Protein AF-A0A947YV17-F1 (afdb_monomer)

Radius of gyration: 29.86 Å; Cα contacts (8 Å, |Δi|>4): 134; chains: 1; bounding box: 69×42×83 Å

Sequence (148 aa):
MKLQKIQTNEVKYPSGKSVSSIIAGLSFVLTVSSCGSASTESTIVTPEDRKGSSNKTDTSKDSNIPDPASKVDTDGDGIPDVRDACPDKPEDRDGFDDSDGCPDLDNDGDGIPDTDDACPNTKGEKNNDKRRNGCPVMRMPGQQIRVS

pLDDT: mean 74.24, std 20.85, range [40.06, 98.06]

Foldseek 3Di:
DDDDDDDDDDDDDPDPDDDDDDPDDDDDDDDDDDDDDDDDDDDDDDDDDDDDDDPPPPPPDDPDDPDPQCPDQQCPQPHRPVQAPCSPAADDPPPAPRRNRHHDQQRCPLPAGPVQALCSNAADDADPPSNCGRHHPPPPPDPPPPPD

Solvent-accessible surface area (backbone atoms only — not comparable to full-atom values): 10428 Å² total; per-residue (Å²): 139,81,87,78,82,83,79,81,81,83,85,83,71,99,58,101,70,86,81,76,83,80,78,85,87,76,94,79,77,87,77,90,86,74,88,87,82,85,81,86,78,85,76,88,75,80,94,82,84,92,87,77,92,70,86,76,70,86,71,69,94,61,99,81,69,87,57,76,66,65,73,40,47,75,51,67,65,82,51,30,44,82,66,23,78,28,45,83,39,49,44,53,83,78,83,61,77,70,76,44,27,49,56,69,62,36,71,45,66,60,85,50,41,40,94,61,24,59,30,41,84,39,58,34,48,90,42,96,50,59,87,45,7,23,28,62,82,83,74,72,91,72,85,73,81,79,82,127

Mean predicted aligned error: 19.26 Å

Secondary structure (DSSP, 8-state):
--PPP--PPP---SS-------------------------------S---------------TT---GGGG--SS-SSS-TTT-SSTTS----SSSSTTSS---SSTT-SSS-TTT-SSTTS-----SSTTTTT------TT------

Structure (mmCIF, N/CA/C/O backbone):
data_AF-A0A947YV17-F1
#
_entry.id   AF-A0A947YV17-F1
#
loop_
_atom_site.group_PDB
_atom_site.id
_atom_site.type_symbol
_atom_site.label_atom_id
_atom_site.label_alt_id
_atom_site.label_comp_id
_atom_site.label_asym_id
_atom_site.label_entity_id
_atom_site.label_seq_id
_atom_site.pdbx_PDB_ins_code
_atom_site.Cartn_x
_atom_site.Cartn_y
_atom_site.Cartn_z
_atom_site.occupancy
_atom_site.B_iso_or_equiv
_atom_site.auth_seq_id
_atom_site.auth_comp_id
_atom_site.auth_asym_id
_atom_site.auth_atom_id
_atom_site.pdbx_PDB_model_num
ATOM 1 N N . MET A 1 1 ? -8.339 28.272 -54.837 1.00 45.19 1 MET A N 1
ATOM 2 C CA . MET A 1 1 ? -8.676 28.418 -53.404 1.00 45.19 1 MET A CA 1
ATOM 3 C C . MET A 1 1 ? -8.938 27.028 -52.838 1.00 45.19 1 MET A C 1
ATOM 5 O O . MET A 1 1 ? -9.904 26.405 -53.250 1.00 45.19 1 MET A O 1
ATOM 9 N N . LYS A 1 2 ? -8.054 26.488 -51.991 1.00 48.44 2 LYS A N 1
ATOM 10 C CA . LYS A 1 2 ? -8.306 25.230 -51.266 1.00 48.44 2 LYS A CA 1
ATOM 11 C C . LYS A 1 2 ? -8.554 25.596 -49.806 1.00 48.44 2 LYS A C 1
ATOM 13 O O . LYS A 1 2 ? -7.638 26.078 -49.152 1.00 48.44 2 LYS A O 1
ATOM 18 N N . LEU A 1 3 ? -9.787 25.417 -49.333 1.00 53.31 3 LEU A N 1
ATOM 19 C CA . LEU A 1 3 ? -10.095 25.509 -47.909 1.00 53.31 3 LEU A CA 1
ATOM 20 C C . LEU A 1 3 ? -9.458 24.307 -47.201 1.00 53.31 3 LEU A C 1
ATOM 22 O O . LEU A 1 3 ? -9.733 23.161 -47.559 1.00 53.31 3 LEU A O 1
ATOM 26 N N . GLN A 1 4 ? -8.600 24.565 -46.218 1.00 58.88 4 GLN A N 1
ATOM 27 C CA . GLN A 1 4 ? -8.092 23.535 -45.315 1.00 58.88 4 GLN A CA 1
ATOM 28 C C . GLN A 1 4 ? -9.119 23.309 -44.197 1.00 58.88 4 GLN A C 1
ATOM 30 O O . GLN A 1 4 ? -9.591 24.260 -43.577 1.00 58.88 4 GLN A O 1
ATOM 35 N N . LYS A 1 5 ? -9.499 22.043 -43.979 1.00 59.19 5 LYS A N 1
ATOM 36 C CA . LYS A 1 5 ? -10.380 21.615 -42.884 1.00 59.19 5 LYS A CA 1
ATOM 37 C C . LYS A 1 5 ? -9.666 21.841 -41.550 1.00 59.19 5 LYS A C 1
ATOM 39 O O . LYS A 1 5 ? -8.540 21.386 -41.381 1.00 59.19 5 LYS A O 1
ATOM 44 N N . ILE A 1 6 ? -10.336 22.501 -40.612 1.00 63.53 6 ILE A N 1
ATOM 45 C CA . ILE A 1 6 ? -9.877 22.615 -39.227 1.00 63.53 6 ILE A CA 1
ATOM 46 C C . ILE A 1 6 ? -10.151 21.257 -38.567 1.00 63.53 6 ILE A C 1
ATOM 48 O O . ILE A 1 6 ? -11.308 20.873 -38.411 1.00 63.53 6 ILE A O 1
ATOM 52 N N . GLN A 1 7 ? -9.105 20.494 -38.251 1.00 50.75 7 GLN A N 1
ATOM 53 C CA . GLN A 1 7 ? -9.225 19.300 -37.413 1.00 50.75 7 GLN A CA 1
ATOM 54 C C . GLN A 1 7 ? -9.284 19.747 -35.951 1.00 50.75 7 GLN A C 1
ATOM 56 O O . GLN A 1 7 ? -8.332 20.325 -35.432 1.00 50.75 7 GLN A O 1
ATOM 61 N N . THR A 1 8 ? -10.416 19.507 -35.296 1.00 60.69 8 THR A N 1
ATOM 62 C CA . THR A 1 8 ? -10.553 19.649 -33.846 1.00 60.69 8 THR A CA 1
ATOM 63 C C . THR A 1 8 ? -9.907 18.440 -33.179 1.00 60.69 8 THR A C 1
ATOM 65 O O . THR A 1 8 ? -10.332 17.309 -33.405 1.00 60.69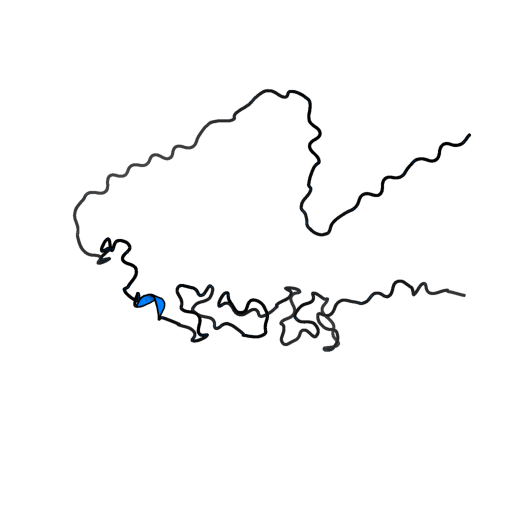 8 THR A O 1
ATOM 68 N N . ASN A 1 9 ? -8.869 18.676 -32.381 1.00 57.25 9 ASN A N 1
ATOM 69 C CA . ASN A 1 9 ? -8.248 17.643 -31.559 1.00 57.25 9 ASN A CA 1
ATOM 70 C C . ASN A 1 9 ? -9.156 17.352 -30.359 1.00 57.25 9 ASN A C 1
ATOM 72 O O . ASN A 1 9 ? -9.410 18.243 -29.549 1.00 57.25 9 ASN A O 1
ATOM 76 N N . GLU A 1 10 ? -9.644 16.118 -30.246 1.00 58.56 10 GLU A N 1
ATOM 77 C CA . GLU A 1 10 ? -10.353 15.658 -29.054 1.00 58.56 10 GLU A CA 1
ATOM 78 C C . GLU A 1 10 ? -9.345 15.405 -27.928 1.00 58.56 10 GLU A C 1
ATOM 80 O O . GLU A 1 10 ? -8.427 14.594 -28.060 1.00 58.56 10 GLU A O 1
ATOM 85 N N . VAL A 1 11 ? -9.499 16.121 -26.815 1.00 50.16 11 VAL A N 1
ATOM 86 C CA . VAL A 1 11 ? -8.684 15.920 -25.616 1.00 50.16 11 VAL A CA 1
ATOM 87 C C . VAL A 1 11 ? -9.314 14.795 -24.798 1.00 50.16 11 VAL A C 1
ATOM 89 O O . VAL A 1 11 ? -10.408 14.946 -24.257 1.00 50.16 11 VAL A O 1
ATOM 92 N N . LYS A 1 12 ? -8.632 13.651 -24.722 1.00 50.97 12 LYS A N 1
ATOM 93 C CA . LYS A 1 12 ? -9.051 12.487 -23.932 1.00 50.97 12 LYS A CA 1
ATOM 94 C C . LYS A 1 12 ? -8.332 12.513 -22.579 1.00 50.97 12 LYS A C 1
ATOM 96 O O . LYS A 1 12 ? -7.113 12.379 -22.543 1.00 50.97 12 LYS A O 1
ATOM 101 N N . TYR A 1 13 ? -9.070 12.689 -21.483 1.00 50.41 13 TYR A N 1
ATOM 102 C CA . TYR A 1 13 ? -8.518 12.677 -20.122 1.00 50.41 13 TYR A CA 1
ATOM 103 C C . TYR A 1 13 ? -8.576 11.267 -19.499 1.00 50.41 13 TYR A C 1
ATOM 105 O O . TYR A 1 13 ? -9.569 10.562 -19.696 1.00 50.41 13 TYR A O 1
ATOM 113 N N . PRO A 1 14 ? -7.543 10.838 -18.744 1.00 48.31 14 PRO A N 1
ATOM 114 C CA . PRO A 1 14 ? -7.455 9.509 -18.141 1.00 48.31 14 PRO A CA 1
ATOM 115 C C . PRO A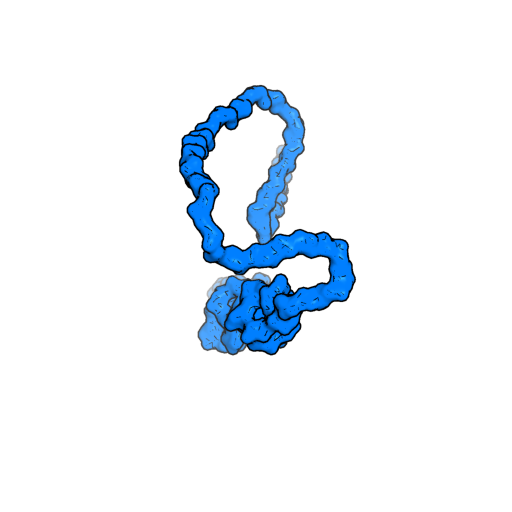 1 14 ? -8.150 9.452 -16.771 1.00 48.31 14 PRO A C 1
ATOM 117 O O . PRO A 1 14 ? -7.561 9.105 -15.758 1.00 48.31 14 PRO A O 1
ATOM 120 N N . SER A 1 15 ? -9.429 9.797 -16.729 1.00 51.91 15 SER A N 1
ATOM 121 C CA . SER A 1 15 ? -10.336 9.328 -15.684 1.00 51.91 15 SER A CA 1
ATOM 122 C C . SER A 1 15 ? -11.697 9.199 -16.347 1.00 51.91 15 SER A C 1
ATOM 124 O O . SER A 1 15 ? -12.143 10.124 -17.018 1.00 51.91 15 SER A O 1
ATOM 126 N N . GLY A 1 16 ? -12.307 8.016 -16.281 1.00 55.88 16 GLY A N 1
ATOM 127 C CA . GLY A 1 16 ? -13.472 7.613 -17.079 1.00 55.88 16 GLY A CA 1
ATOM 128 C C . GLY A 1 16 ? -14.779 8.364 -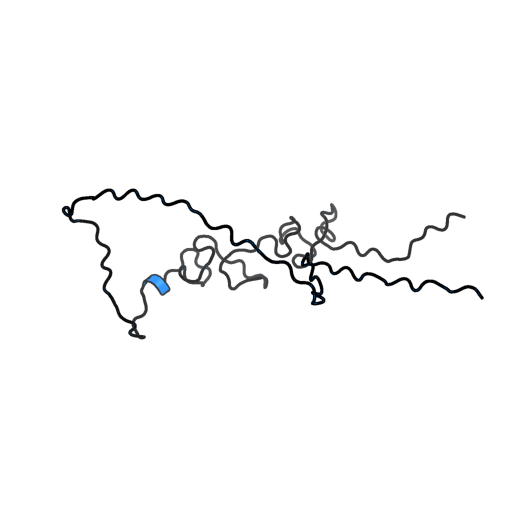16.791 1.00 55.88 16 GLY A C 1
ATOM 129 O O . GLY A 1 16 ? -15.828 7.739 -16.683 1.00 55.88 16 GLY A O 1
ATOM 130 N N . LYS A 1 17 ? -14.754 9.692 -16.676 1.00 48.41 17 LYS A N 1
ATOM 131 C CA . LYS A 1 17 ? -15.922 10.556 -16.542 1.00 48.41 17 LYS A CA 1
ATOM 132 C C . LYS A 1 17 ? -16.124 11.312 -17.856 1.00 48.41 17 LYS A C 1
ATOM 134 O O . LYS A 1 17 ? -15.418 12.266 -18.165 1.00 48.41 17 LYS A O 1
ATOM 139 N N . SER A 1 18 ? -17.097 10.861 -18.646 1.00 49.19 18 SER A N 1
ATOM 140 C CA . SER A 1 18 ? -17.616 11.618 -19.788 1.00 49.19 18 SER A CA 1
ATOM 141 C C . SER A 1 18 ? -18.464 12.771 -19.253 1.00 49.19 18 SER A C 1
ATOM 143 O O . SER A 1 18 ? -19.514 12.540 -18.657 1.00 49.19 18 SER A O 1
ATOM 145 N N . VAL A 1 19 ? -18.018 14.012 -19.441 1.00 53.81 19 VAL A N 1
ATOM 146 C CA . VAL A 1 19 ? -18.878 15.185 -19.253 1.00 53.81 19 VAL A CA 1
ATOM 147 C C . VAL A 1 19 ? -19.412 15.597 -20.620 1.00 53.81 19 VAL A C 1
ATOM 149 O O . VAL A 1 19 ? -18.699 16.148 -21.454 1.00 53.81 19 VAL A O 1
ATOM 152 N N . SER A 1 20 ? -20.673 15.261 -20.886 1.00 50.81 20 SER A N 1
ATOM 153 C CA . SER A 1 20 ? -21.377 15.745 -22.072 1.00 50.81 20 SER A CA 1
ATOM 154 C C . SER A 1 20 ? -21.824 17.183 -21.820 1.00 50.81 20 SER A C 1
ATOM 156 O O . SER A 1 20 ? -22.642 17.434 -20.937 1.00 50.81 20 SER A O 1
ATOM 158 N N . SER A 1 21 ? -21.282 18.129 -22.589 1.00 45.81 21 SER A N 1
ATOM 159 C CA . SER A 1 21 ? -21.792 19.501 -22.649 1.00 45.81 21 SER A CA 1
ATOM 160 C C . SER A 1 21 ? -23.255 19.478 -23.079 1.00 45.81 21 SER A C 1
ATOM 162 O O . SER A 1 21 ? -23.576 19.190 -24.231 1.00 45.81 21 SER A O 1
ATOM 164 N N . ILE A 1 22 ? -24.148 19.781 -22.143 1.00 51.78 22 ILE A N 1
ATOM 165 C CA . ILE A 1 22 ? -25.583 19.889 -22.388 1.00 51.78 22 ILE A CA 1
ATOM 166 C C . ILE A 1 22 ? -25.827 21.248 -23.048 1.00 51.78 22 ILE A C 1
ATOM 168 O O . ILE A 1 22 ? -25.979 22.268 -22.377 1.00 51.78 22 ILE A O 1
ATOM 172 N N . ILE A 1 23 ? -25.816 21.284 -24.380 1.00 56.62 23 ILE A N 1
ATOM 173 C CA . ILE A 1 23 ? -26.374 22.420 -25.112 1.00 56.62 23 ILE A CA 1
ATOM 174 C C . ILE A 1 23 ? -27.892 22.259 -25.052 1.00 56.62 23 ILE 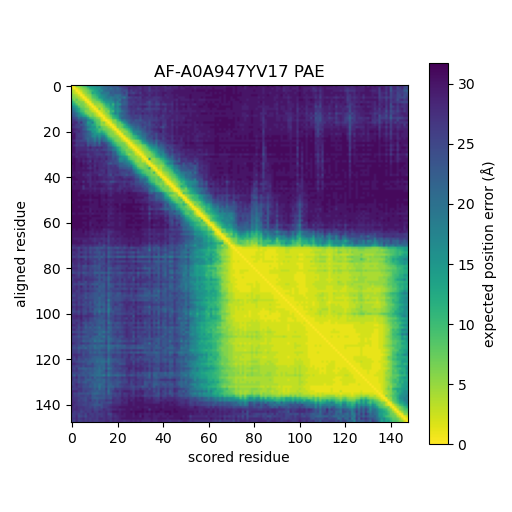A C 1
ATOM 176 O O . ILE A 1 23 ? -28.456 21.278 -25.532 1.00 56.62 23 ILE A O 1
ATOM 180 N N . ALA A 1 24 ? -28.525 23.209 -24.374 1.00 46.94 24 ALA A N 1
ATOM 181 C CA . ALA A 1 24 ? -29.956 23.289 -24.167 1.00 46.94 24 ALA A CA 1
ATOM 182 C C . ALA A 1 24 ? -30.740 23.356 -25.488 1.00 46.94 24 ALA A C 1
ATOM 184 O O . ALA A 1 24 ? -30.342 24.047 -26.424 1.00 46.94 24 ALA A O 1
ATOM 185 N N . GLY A 1 25 ? -31.919 22.731 -25.488 1.00 48.75 25 GLY A N 1
ATOM 186 C CA . GLY A 1 25 ? -33.002 23.066 -26.408 1.00 48.75 25 GLY A CA 1
ATOM 187 C C . GLY A 1 25 ? -33.457 21.913 -27.290 1.00 48.75 25 GLY A C 1
ATOM 188 O O . GLY A 1 25 ? -33.016 21.804 -28.424 1.00 48.75 25 GLY A O 1
ATOM 189 N N . LEU A 1 26 ? -34.399 21.110 -26.793 1.00 55.16 26 LEU A N 1
ATOM 190 C CA . LEU A 1 26 ? -35.655 20.800 -27.486 1.00 55.16 26 LEU A CA 1
ATOM 191 C C . LEU A 1 26 ? -36.525 19.933 -26.570 1.00 55.16 26 LEU A C 1
ATOM 193 O O . LEU A 1 26 ? -36.066 18.940 -26.013 1.00 55.16 26 LEU A O 1
ATOM 197 N N . SER A 1 27 ? -37.780 20.339 -26.409 1.00 57.06 27 SER A N 1
ATOM 198 C CA . SER A 1 27 ? -38.825 19.635 -25.674 1.00 57.06 27 SER A CA 1
ATOM 199 C C . SER A 1 27 ? -38.869 18.142 -26.007 1.00 57.06 27 SER A C 1
ATOM 201 O O . SER A 1 27 ? -39.175 17.776 -27.140 1.00 57.06 27 SER A O 1
ATOM 203 N N . PHE A 1 28 ? -38.665 17.282 -25.008 1.00 49.09 28 PHE A N 1
ATOM 204 C CA . PHE A 1 28 ? -39.186 15.921 -25.053 1.00 49.09 28 PHE A CA 1
ATOM 205 C C . PHE A 1 28 ? -39.961 15.634 -23.772 1.00 49.09 28 PHE A C 1
ATOM 207 O O . PHE A 1 28 ? -39.483 15.779 -22.650 1.00 49.09 28 PHE A O 1
ATOM 214 N N . VAL A 1 29 ? -41.225 15.343 -24.004 1.00 51.59 29 VAL A N 1
ATOM 215 C CA . VAL A 1 29 ? -42.325 15.222 -23.064 1.00 51.59 29 VAL A CA 1
ATOM 216 C C . VAL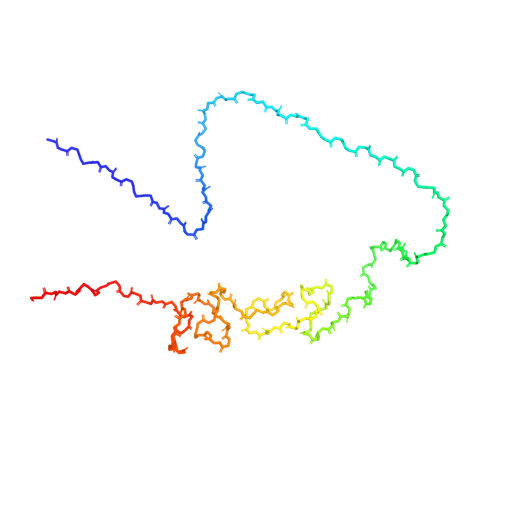 A 1 29 ? -42.516 13.739 -22.750 1.00 51.59 29 VAL A C 1
ATOM 218 O O . VAL A 1 29 ? -42.480 12.939 -23.678 1.00 51.59 29 VAL A O 1
ATOM 221 N N . LEU A 1 30 ? -42.826 13.430 -21.480 1.00 51.09 30 LEU A N 1
ATOM 222 C CA . LEU A 1 30 ? -43.312 12.141 -20.948 1.00 51.09 30 LEU A CA 1
ATOM 223 C C . LEU A 1 30 ? -42.300 10.966 -21.027 1.00 51.09 30 LEU A C 1
ATOM 225 O O . LEU A 1 30 ? -41.626 10.773 -22.021 1.00 51.09 30 LEU A O 1
ATOM 229 N N . THR A 1 31 ? -42.104 10.121 -20.013 1.00 56.38 31 THR A N 1
ATOM 230 C CA . THR A 1 31 ? -43.060 9.514 -19.074 1.00 56.38 31 THR A CA 1
ATOM 231 C C . THR A 1 31 ? -42.401 9.218 -17.719 1.00 56.38 31 THR A C 1
ATOM 233 O O . THR A 1 31 ? -41.329 8.616 -17.666 1.00 56.38 31 THR A O 1
ATOM 236 N N . VAL A 1 32 ? -43.082 9.544 -16.617 1.00 58.22 32 VAL A N 1
ATOM 237 C CA . VAL A 1 32 ? -42.796 8.964 -15.297 1.00 58.22 32 VAL A CA 1
ATOM 238 C C . VAL A 1 32 ? -43.259 7.504 -15.292 1.00 58.22 32 VAL A C 1
ATOM 240 O O . VAL A 1 32 ? -44.456 7.232 -15.344 1.00 58.22 32 VAL A O 1
ATOM 243 N N . SER A 1 33 ? -42.322 6.557 -15.260 1.00 54.50 33 SER A N 1
ATOM 244 C CA . SER A 1 33 ? -42.648 5.148 -15.024 1.00 54.50 33 SER A CA 1
ATOM 245 C C . SER A 1 33 ? -42.703 4.919 -13.516 1.00 54.50 33 SER A C 1
ATOM 247 O O . SER A 1 33 ? -41.683 4.770 -12.850 1.00 54.50 33 SER A O 1
ATOM 249 N N . SER A 1 34 ? -43.924 4.986 -12.993 1.00 54.88 34 SER A N 1
ATOM 250 C CA . SER A 1 34 ? -44.312 4.521 -11.661 1.00 54.88 34 SER A CA 1
ATOM 251 C C . SER A 1 34 ? -44.721 3.039 -11.719 1.00 54.88 34 SER A C 1
ATOM 253 O O . SER A 1 34 ? -44.931 2.496 -12.803 1.00 54.88 34 SER A O 1
ATOM 255 N N . CYS A 1 35 ? -44.928 2.455 -10.536 1.00 56.09 35 CYS A N 1
ATOM 256 C CA . CYS A 1 35 ? -45.239 1.059 -10.202 1.00 56.09 35 CYS A CA 1
ATOM 257 C C . CYS A 1 35 ? -43.983 0.173 -10.115 1.00 56.09 35 CYS A C 1
ATOM 259 O O . CYS A 1 35 ? -43.237 0.050 -11.073 1.00 56.09 35 CYS A O 1
ATOM 261 N N . GLY A 1 36 ? -43.639 -0.468 -9.002 1.00 43.19 36 GLY A N 1
ATOM 262 C CA . GLY A 1 36 ? -44.404 -0.811 -7.811 1.00 43.19 36 GLY A CA 1
ATOM 263 C C . GLY A 1 36 ? -44.016 -2.239 -7.432 1.00 43.19 36 GLY A C 1
ATOM 264 O O . GLY A 1 36 ? -44.181 -3.159 -8.224 1.00 43.19 36 GLY A O 1
ATOM 265 N N . SER A 1 37 ? -43.475 -2.441 -6.237 1.00 53.56 37 SER A N 1
ATOM 266 C CA . SER A 1 37 ? -43.419 -3.759 -5.602 1.00 53.56 37 SER A CA 1
ATOM 267 C C . SER A 1 37 ? -43.597 -3.538 -4.113 1.00 53.56 37 SER A C 1
ATOM 269 O O . SER A 1 37 ? -42.655 -3.316 -3.359 1.00 53.56 37 SER A O 1
ATOM 271 N N . ALA A 1 38 ? -44.870 -3.497 -3.735 1.00 53.34 38 ALA A N 1
ATOM 272 C CA . ALA A 1 38 ? -45.297 -3.733 -2.377 1.00 53.34 38 ALA A CA 1
ATOM 273 C C . ALA A 1 38 ? -45.006 -5.201 -2.047 1.00 53.34 38 ALA A C 1
ATOM 275 O O . ALA A 1 38 ? -45.513 -6.098 -2.717 1.00 53.34 38 ALA A O 1
ATOM 276 N N . SER A 1 39 ? -44.228 -5.434 -0.999 1.00 50.56 39 SER A N 1
ATOM 277 C CA . SER A 1 39 ? -44.229 -6.702 -0.277 1.00 50.56 39 SER A CA 1
ATOM 278 C C . SER A 1 39 ? -44.671 -6.388 1.142 1.00 50.56 39 SER A C 1
ATOM 280 O O . SER A 1 39 ? -43.872 -6.133 2.036 1.00 50.56 39 SER A O 1
ATOM 282 N N . THR A 1 40 ? -45.988 -6.301 1.313 1.00 49.50 40 THR A N 1
ATOM 283 C CA . THR A 1 40 ? -46.622 -6.366 2.624 1.00 49.50 40 THR A CA 1
ATOM 284 C C . THR A 1 40 ? -46.675 -7.827 3.038 1.00 49.50 40 THR A C 1
ATOM 286 O O . THR A 1 40 ? -47.551 -8.553 2.579 1.00 49.50 40 THR A O 1
ATOM 289 N N . GLU A 1 41 ? -45.796 -8.243 3.940 1.00 56.75 41 GLU A N 1
ATOM 290 C CA . GLU A 1 41 ? -46.114 -9.347 4.841 1.00 56.75 41 GLU A CA 1
ATOM 291 C C . GLU A 1 41 ? -45.931 -8.856 6.271 1.00 56.75 41 GLU A C 1
ATOM 293 O O . GLU A 1 41 ? -44.838 -8.716 6.815 1.00 56.75 41 GLU A O 1
ATOM 298 N N . SER A 1 42 ? -47.080 -8.487 6.829 1.00 55.16 42 SER A N 1
ATOM 299 C CA . SER A 1 42 ? -47.288 -8.197 8.231 1.00 55.16 42 SER A CA 1
ATOM 300 C C . SER A 1 42 ? -47.526 -9.536 8.921 1.00 55.16 42 SER A C 1
ATOM 302 O O . SER A 1 42 ? -48.639 -10.057 8.900 1.00 55.16 42 SER A O 1
ATOM 304 N N . THR A 1 43 ? -46.477 -10.108 9.508 1.00 55.41 43 THR A N 1
ATOM 305 C CA . THR A 1 43 ? -46.638 -11.182 10.489 1.00 55.41 43 THR A CA 1
ATOM 306 C C . THR A 1 43 ? -46.568 -10.555 11.867 1.00 55.41 43 THR A C 1
ATOM 308 O O . THR A 1 43 ? -45.520 -10.117 12.337 1.00 55.41 43 THR A O 1
ATOM 311 N N . ILE A 1 44 ? -47.742 -10.481 12.481 1.00 56.59 44 ILE A N 1
ATOM 312 C CA . ILE A 1 44 ? -47.969 -10.138 13.877 1.00 56.59 44 ILE A CA 1
ATOM 313 C C . ILE A 1 44 ? -47.213 -11.172 14.719 1.00 56.59 44 ILE A C 1
ATOM 315 O O . ILE A 1 44 ? -47.672 -12.303 14.867 1.00 56.59 44 ILE A O 1
ATOM 319 N N . VAL A 1 45 ? -46.043 -10.806 15.244 1.00 49.12 45 VAL A N 1
ATOM 320 C CA . VAL A 1 45 ? -45.379 -11.580 16.298 1.00 49.12 45 VAL A CA 1
ATOM 321 C C . VAL A 1 45 ? -45.775 -10.970 17.635 1.00 49.12 45 VAL A C 1
ATOM 323 O O . VAL A 1 45 ? -45.609 -9.779 17.892 1.00 49.12 45 VAL A O 1
ATOM 326 N N . THR A 1 46 ? -46.385 -11.828 18.438 1.00 51.72 46 THR A N 1
ATOM 327 C CA . THR A 1 46 ? -46.938 -11.616 19.772 1.00 51.72 46 THR A CA 1
ATOM 328 C C . THR A 1 46 ? -45.945 -10.968 20.745 1.00 51.72 46 THR A C 1
ATOM 330 O O . THR A 1 46 ? -44.773 -11.351 20.756 1.00 51.72 46 THR A O 1
ATOM 333 N N . PRO A 1 47 ? -46.392 -10.047 21.618 1.00 58.19 47 PRO A N 1
ATOM 334 C CA . PRO A 1 47 ? -45.595 -9.591 22.743 1.00 58.19 47 PRO A CA 1
ATOM 335 C C . PRO A 1 47 ? -45.722 -10.613 23.876 1.00 58.19 47 PRO A C 1
ATOM 337 O O . PRO A 1 47 ? -46.806 -10.757 24.422 1.00 58.19 47 PRO A O 1
ATOM 340 N N . GLU A 1 48 ? -44.635 -11.327 24.176 1.00 56.06 48 GLU A N 1
ATOM 341 C CA . GLU A 1 48 ? -44.225 -11.841 25.499 1.00 56.06 48 GLU A CA 1
ATOM 342 C C . GLU A 1 48 ? -43.185 -12.954 25.306 1.00 56.06 48 GLU A C 1
ATOM 344 O O . GLU A 1 48 ? -43.526 -14.103 25.072 1.00 56.06 48 GLU A O 1
ATOM 349 N N . ASP A 1 49 ? -41.896 -12.603 25.355 1.00 42.31 49 ASP A N 1
ATOM 350 C CA . ASP A 1 49 ? -41.022 -13.156 26.392 1.00 42.31 49 ASP A CA 1
ATOM 351 C C . ASP A 1 49 ? -39.670 -12.435 26.464 1.00 42.31 49 ASP A C 1
ATOM 353 O O . ASP A 1 49 ? -38.977 -12.164 25.483 1.00 42.31 49 ASP A O 1
ATOM 357 N N . ARG A 1 50 ? -39.332 -12.066 27.697 1.00 58.09 50 ARG A N 1
ATOM 358 C CA . ARG A 1 50 ? -38.163 -11.290 28.099 1.00 58.09 50 ARG A CA 1
ATOM 359 C C . ARG A 1 50 ? -36.951 -12.212 28.252 1.00 58.09 50 ARG A C 1
ATOM 361 O O . ARG A 1 50 ? -36.992 -13.099 29.097 1.00 58.09 50 ARG A O 1
ATOM 368 N N . LYS A 1 51 ? -35.838 -11.899 27.581 1.00 54.25 51 LYS A N 1
ATOM 369 C CA . LYS A 1 51 ? -34.485 -11.707 28.165 1.00 54.25 51 LYS A CA 1
ATOM 370 C C . LYS A 1 51 ? -33.432 -11.675 27.057 1.00 54.25 51 LYS A C 1
ATOM 372 O O . LYS A 1 51 ? -33.074 -12.693 26.487 1.00 54.25 51 LYS A O 1
ATOM 377 N N . GLY A 1 52 ? -32.886 -10.489 26.836 1.00 41.88 52 GLY A N 1
ATOM 378 C CA . GLY A 1 52 ? -31.716 -10.253 26.001 1.00 41.88 52 GLY A CA 1
ATOM 379 C C . GLY A 1 52 ? -31.274 -8.824 26.241 1.00 41.88 52 GLY A C 1
ATOM 380 O O . GLY A 1 52 ? -31.764 -7.900 25.607 1.00 41.88 52 GLY A O 1
ATOM 381 N N . SER A 1 53 ? -30.453 -8.646 27.269 1.00 56.62 53 SER A N 1
ATOM 382 C CA . SER A 1 53 ? -29.944 -7.362 27.730 1.00 56.62 53 SER A CA 1
ATOM 383 C C . SER A 1 53 ? -29.200 -6.640 26.607 1.00 56.62 53 SER A C 1
ATOM 385 O O . SER A 1 53 ? -28.067 -6.970 26.281 1.00 56.62 53 SER A O 1
ATOM 387 N N . SER A 1 54 ? -29.815 -5.609 26.049 1.00 54.66 54 SER A N 1
ATOM 388 C CA . SER A 1 54 ? -29.091 -4.447 25.556 1.00 54.66 54 SER A CA 1
ATOM 389 C C . SER A 1 54 ? -29.754 -3.262 26.221 1.00 54.66 54 SER A C 1
ATOM 391 O O . SER A 1 54 ? -30.804 -2.795 25.784 1.00 54.66 54 SER A O 1
ATOM 393 N N . ASN A 1 55 ? -29.176 -2.847 27.346 1.00 54.97 55 ASN A N 1
ATOM 394 C CA . ASN A 1 55 ? -29.468 -1.568 27.969 1.00 54.97 55 ASN A CA 1
ATOM 395 C C . ASN A 1 55 ? -29.124 -0.473 26.953 1.00 54.97 55 ASN A C 1
ATOM 397 O O . ASN A 1 55 ? -28.033 0.084 26.973 1.00 54.97 55 ASN A O 1
ATOM 401 N N . LYS A 1 56 ? -30.053 -0.171 26.048 1.00 55.88 56 LYS A N 1
ATOM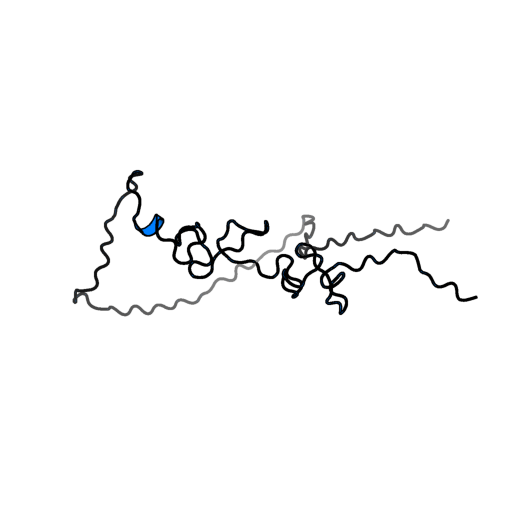 402 C CA . LYS A 1 56 ? -30.120 1.141 25.425 1.00 55.88 56 LYS A CA 1
ATOM 403 C C . LYS A 1 56 ? -30.669 2.069 26.492 1.00 55.88 56 LYS A C 1
ATOM 405 O O . LYS A 1 56 ? -31.870 2.290 26.593 1.00 55.88 56 LYS A O 1
ATOM 410 N N . THR A 1 57 ? -29.777 2.537 27.355 1.00 40.06 57 THR A N 1
ATOM 411 C CA . THR A 1 57 ? -29.999 3.831 27.976 1.00 40.06 57 THR A CA 1
ATOM 412 C C . THR A 1 57 ? -29.946 4.843 26.847 1.00 40.06 57 THR A C 1
ATOM 414 O O . THR A 1 57 ? -28.937 4.960 26.152 1.00 40.06 57 THR A O 1
ATOM 417 N N . ASP A 1 58 ? -31.059 5.541 26.657 1.00 58.50 58 ASP A N 1
ATOM 418 C CA . ASP A 1 58 ? -31.121 6.830 25.989 1.00 58.50 58 ASP A CA 1
ATOM 419 C C . ASP A 1 58 ? -30.223 7.821 26.745 1.00 58.50 58 ASP A C 1
ATOM 421 O O . ASP A 1 58 ? -30.687 8.703 27.467 1.00 58.50 58 ASP A O 1
ATOM 425 N N . THR A 1 59 ? -28.907 7.682 26.612 1.00 50.12 59 THR A N 1
ATOM 426 C CA . THR A 1 59 ? -27.966 8.723 27.005 1.00 50.12 59 THR A CA 1
ATOM 427 C C . THR A 1 59 ? -27.852 9.661 25.820 1.00 50.12 59 THR A C 1
ATOM 429 O O . THR A 1 59 ? -26.950 9.610 24.991 1.00 50.12 59 THR A O 1
ATOM 432 N N . SER A 1 60 ? -28.877 10.499 25.713 1.00 54.91 60 SER A N 1
ATOM 433 C CA . SER A 1 60 ? -28.704 11.929 25.510 1.00 54.91 60 SER A CA 1
ATOM 434 C C . SER A 1 60 ? -27.235 12.332 25.630 1.00 54.91 60 SER A C 1
ATOM 436 O O . SER A 1 60 ? -26.694 12.350 26.728 1.00 54.91 60 SER A O 1
ATOM 438 N N . LYS A 1 61 ? -26.598 12.587 24.487 1.00 61.22 61 LYS A N 1
ATOM 439 C CA . LYS A 1 61 ? -25.831 13.803 24.204 1.00 61.22 61 LYS A CA 1
ATOM 440 C C . LYS A 1 61 ? -25.458 14.592 25.469 1.00 61.22 61 LYS A C 1
ATOM 442 O O . LYS A 1 61 ? -26.021 15.653 25.720 1.00 61.22 61 LYS A O 1
ATOM 447 N N . ASP A 1 62 ? -24.526 14.061 26.245 1.00 54.75 62 ASP A N 1
ATOM 448 C CA . ASP A 1 62 ? -23.870 14.783 27.323 1.00 54.75 62 ASP A CA 1
ATOM 449 C C . ASP A 1 62 ? -22.371 14.582 27.127 1.00 54.75 62 ASP A C 1
ATOM 451 O O . ASP A 1 62 ? -21.841 13.473 27.169 1.00 54.75 62 ASP A O 1
ATOM 455 N N . SER A 1 63 ? -21.704 15.662 26.747 1.00 57.97 63 SER A N 1
ATOM 456 C CA . SER A 1 63 ? -20.424 15.663 26.039 1.00 57.97 63 SER A CA 1
ATOM 457 C C . SER A 1 63 ? -19.210 15.402 26.946 1.00 57.97 63 SER A C 1
ATOM 459 O O . SER A 1 63 ? -18.180 16.051 26.766 1.00 57.97 63 SER A O 1
ATOM 461 N N . ASN A 1 64 ? -19.312 14.540 27.966 1.00 64.81 64 ASN A N 1
ATOM 462 C CA . ASN A 1 64 ? -18.244 14.410 28.970 1.00 64.81 64 ASN A CA 1
ATOM 463 C C . ASN A 1 64 ? -18.128 13.054 29.700 1.00 64.81 64 ASN A C 1
ATOM 465 O O . ASN A 1 64 ? -17.663 13.009 30.837 1.00 64.81 64 ASN A O 1
ATOM 469 N N . ILE A 1 65 ? -18.509 11.936 29.071 1.00 57.94 65 ILE A N 1
ATOM 470 C CA . ILE A 1 65 ? -18.192 10.592 29.587 1.00 57.94 65 ILE A CA 1
ATOM 471 C C . ILE A 1 65 ? -17.330 9.880 28.537 1.00 57.94 65 ILE A C 1
ATOM 473 O O . ILE A 1 65 ? -17.813 9.679 27.426 1.00 57.94 65 ILE A O 1
ATOM 477 N N . PRO A 1 66 ? -16.062 9.523 28.831 1.00 63.22 66 PRO A N 1
ATOM 478 C CA . PRO A 1 66 ? -15.266 8.708 27.923 1.00 63.22 66 PRO A CA 1
ATOM 479 C C . PRO A 1 66 ? -15.945 7.346 27.768 1.00 63.22 66 PRO A C 1
ATOM 481 O O . PRO A 1 66 ? -16.001 6.569 28.724 1.00 63.22 66 PRO A O 1
ATOM 484 N N . ASP A 1 67 ? -16.484 7.069 26.582 1.00 60.69 67 ASP A N 1
ATOM 485 C CA . ASP A 1 67 ? -17.058 5.765 26.276 1.00 60.69 67 ASP A CA 1
ATOM 486 C C . ASP A 1 67 ? -15.962 4.698 26.416 1.00 60.69 67 ASP A C 1
ATOM 488 O O . ASP A 1 67 ? -14.912 4.818 25.776 1.00 60.69 67 ASP A O 1
ATOM 492 N N . PRO A 1 68 ? -16.165 3.636 27.216 1.00 65.62 68 PRO A N 1
ATOM 493 C CA . PRO A 1 68 ? -15.151 2.601 27.425 1.00 65.62 68 PRO A CA 1
ATOM 494 C C . PRO A 1 68 ? -14.800 1.853 26.130 1.00 65.62 68 PRO A C 1
ATOM 496 O O . PRO A 1 68 ? -13.705 1.311 26.025 1.00 65.62 68 PRO A O 1
ATOM 499 N N . ALA A 1 69 ? -15.696 1.873 25.136 1.00 67.69 69 ALA A N 1
ATOM 500 C CA . ALA A 1 69 ? -15.460 1.331 23.800 1.00 67.69 69 ALA A CA 1
ATOM 501 C C . ALA A 1 69 ? -14.490 2.184 22.961 1.00 67.69 69 ALA A C 1
ATOM 503 O O . ALA A 1 69 ? -13.851 1.661 22.061 1.00 67.69 69 ALA A O 1
ATOM 504 N N . SER A 1 70 ? -14.322 3.476 23.269 1.00 72.38 70 SER A N 1
ATOM 505 C CA . SER A 1 70 ? -13.401 4.358 22.529 1.00 72.38 70 SER A CA 1
ATOM 506 C C . SER A 1 70 ? -11.920 4.115 22.834 1.00 72.38 70 SER A C 1
ATOM 508 O O . SER A 1 70 ? -11.061 4.704 22.185 1.00 72.38 70 SER A O 1
ATOM 510 N N . LYS A 1 71 ? -11.621 3.289 23.846 1.00 85.75 71 LYS A N 1
ATOM 511 C CA . LYS A 1 71 ? -10.258 2.976 24.293 1.00 85.75 71 LYS A CA 1
ATOM 512 C C . LYS A 1 71 ? -9.796 1.571 23.887 1.00 85.75 71 LYS A C 1
ATOM 514 O O . LYS A 1 71 ? -8.684 1.191 24.236 1.00 85.75 71 LYS A O 1
ATOM 519 N N . VAL A 1 72 ? -10.662 0.774 23.267 1.00 95.06 72 VAL A N 1
ATOM 520 C CA . VAL A 1 72 ? -10.279 -0.558 22.786 1.00 95.06 72 VAL A CA 1
ATOM 521 C C . VAL A 1 72 ? -9.496 -0.380 21.486 1.00 95.06 72 VAL A C 1
ATOM 523 O O . VAL A 1 72 ? -9.867 0.469 20.681 1.00 95.06 72 VAL A O 1
ATOM 526 N N . ASP A 1 73 ? -8.394 -1.110 21.376 1.00 95.62 73 ASP A N 1
ATOM 527 C CA . ASP A 1 73 ? -7.429 -1.132 20.274 1.00 95.62 73 ASP A CA 1
ATOM 528 C C . ASP A 1 73 ? -6.940 -2.589 20.215 1.00 95.62 73 ASP A C 1
ATOM 530 O O . ASP A 1 73 ? -6.209 -3.043 21.108 1.00 95.62 73 ASP A O 1
ATOM 534 N N . THR A 1 74 ? -7.536 -3.367 19.315 1.00 96.88 74 THR A N 1
ATOM 535 C CA . THR A 1 74 ? -7.473 -4.833 19.309 1.00 96.88 74 THR A CA 1
ATOM 536 C C . THR A 1 74 ? -6.172 -5.353 18.699 1.00 96.88 74 THR A C 1
ATOM 538 O O . THR A 1 74 ? -5.609 -6.323 19.223 1.00 96.88 74 THR A O 1
ATOM 541 N N . ASP A 1 75 ? -5.655 -4.708 17.659 1.00 97.44 75 ASP A N 1
ATOM 542 C CA . ASP A 1 75 ? -4.384 -5.068 17.027 1.00 97.44 75 ASP A CA 1
ATOM 543 C C . ASP A 1 75 ? -3.178 -4.256 17.531 1.00 97.44 75 ASP A C 1
ATOM 545 O O . ASP A 1 75 ? -2.030 -4.677 17.345 1.00 97.44 75 ASP A O 1
ATOM 549 N N . GLY A 1 76 ? -3.420 -3.185 18.289 1.00 95.69 76 GLY A N 1
ATOM 550 C CA . GLY A 1 76 ? -2.394 -2.425 18.987 1.00 95.69 76 GLY A CA 1
ATOM 551 C C . GLY A 1 76 ? -1.642 -1.443 18.097 1.00 95.69 76 GLY A C 1
ATOM 552 O O . GLY A 1 76 ? -0.502 -1.091 18.434 1.00 95.69 76 GLY A O 1
ATOM 553 N N . ASP A 1 77 ? -2.221 -1.015 16.978 1.00 95.69 77 ASP A N 1
ATOM 554 C CA . ASP A 1 77 ? -1.589 -0.054 16.076 1.00 95.69 77 ASP A CA 1
ATOM 555 C C . ASP A 1 77 ? -1.695 1.409 16.569 1.00 95.69 77 ASP A C 1
ATOM 557 O O . ASP A 1 77 ? -0.933 2.288 16.140 1.00 95.69 77 ASP A O 1
ATOM 561 N N . GLY A 1 78 ? -2.540 1.672 17.572 1.00 93.69 78 GLY A N 1
ATOM 562 C CA . GLY A 1 78 ? -2.775 2.986 18.171 1.00 93.69 78 GLY A CA 1
ATOM 563 C C . GLY A 1 78 ? -4.004 3.730 17.637 1.00 93.69 78 GLY A C 1
ATOM 564 O O . GLY A 1 78 ? -4.243 4.874 18.058 1.00 93.69 78 GLY A O 1
ATOM 565 N N . ILE A 1 79 ? -4.786 3.116 16.752 1.00 94.56 79 ILE A N 1
ATOM 566 C CA . ILE A 1 79 ? -6.088 3.572 16.278 1.00 94.56 79 ILE A CA 1
ATOM 567 C C . ILE A 1 79 ? -7.156 2.768 17.039 1.00 94.56 79 ILE A C 1
ATOM 569 O O . ILE A 1 79 ? -7.167 1.551 17.024 1.00 94.56 79 ILE A O 1
ATOM 573 N N . PRO A 1 80 ? -8.069 3.419 17.784 1.00 95.06 80 PRO A N 1
ATOM 574 C CA . PRO A 1 80 ? -9.104 2.670 18.492 1.00 95.06 80 PRO A CA 1
ATOM 575 C C . PRO A 1 80 ? -10.054 1.961 17.523 1.00 95.06 80 PRO A C 1
ATOM 577 O O . PRO A 1 80 ? -10.494 2.617 16.580 1.00 95.06 80 PRO A O 1
ATOM 580 N N . ASP A 1 81 ? -10.519 0.749 17.851 1.00 95.62 81 ASP A N 1
ATOM 581 C CA . ASP A 1 81 ? -11.414 -0.097 17.031 1.00 95.62 81 ASP A CA 1
ATOM 582 C C . ASP A 1 81 ? -12.636 0.652 16.464 1.00 95.62 81 ASP A C 1
ATOM 584 O O . ASP A 1 81 ? -13.184 0.327 15.417 1.00 95.62 81 ASP A O 1
ATOM 588 N N . VAL A 1 82 ? -13.120 1.673 17.181 1.00 94.38 82 VAL A N 1
ATOM 589 C CA . VAL A 1 82 ? -14.263 2.507 16.764 1.00 94.38 82 VAL A CA 1
ATOM 590 C C . VAL A 1 82 ? -13.953 3.466 15.604 1.00 94.38 82 VAL A C 1
ATOM 592 O O . VAL A 1 82 ? -14.873 4.071 15.052 1.00 94.38 82 VAL A O 1
ATOM 595 N N . ARG A 1 83 ? -12.673 3.676 15.295 1.00 94.44 83 ARG A N 1
ATOM 596 C CA . ARG A 1 83 ? -12.141 4.537 14.227 1.00 94.44 83 ARG A CA 1
ATOM 597 C C . ARG A 1 83 ? -11.247 3.782 13.245 1.00 94.44 83 ARG A C 1
ATOM 599 O O . ARG A 1 83 ? -10.850 4.390 12.261 1.00 94.44 83 ARG A O 1
ATOM 606 N N . ASP A 1 84 ? -10.961 2.525 13.534 1.00 96.44 84 ASP A N 1
ATOM 607 C CA . ASP A 1 84 ? -10.129 1.638 12.744 1.00 96.44 84 ASP A CA 1
ATOM 608 C C . ASP A 1 84 ? -10.983 0.899 11.698 1.00 96.44 84 ASP A C 1
ATOM 610 O O . ASP A 1 84 ? -12.041 0.338 12.016 1.00 96.44 84 ASP A O 1
ATOM 614 N N . ALA A 1 85 ? -10.574 0.950 10.430 1.00 97.00 85 ALA A N 1
ATOM 615 C CA . ALA A 1 85 ? -11.230 0.234 9.345 1.00 97.00 85 ALA A CA 1
ATOM 616 C C . ALA A 1 85 ? -10.878 -1.265 9.322 1.00 97.00 85 ALA A C 1
ATOM 618 O O . ALA A 1 85 ? -11.678 -2.06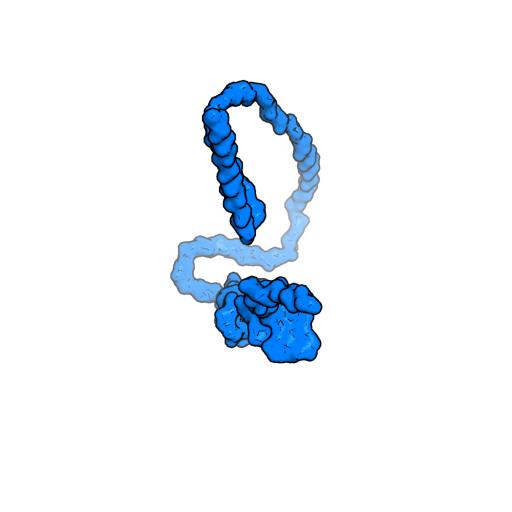5 8.815 1.00 97.00 85 ALA A O 1
ATOM 619 N N . CYS A 1 86 ? -9.752 -1.660 9.918 1.00 97.69 86 CYS A N 1
ATOM 620 C CA . CYS A 1 86 ? -9.288 -3.031 10.043 1.00 97.69 86 CYS A CA 1
ATOM 621 C C . CYS A 1 86 ? -8.897 -3.416 11.493 1.00 97.69 86 CYS A C 1
ATOM 623 O O . CYS A 1 86 ? -7.794 -3.906 11.677 1.00 97.69 86 CYS A O 1
ATOM 625 N N . PRO A 1 87 ? -9.832 -3.461 12.472 1.00 96.62 87 PRO A N 1
ATOM 626 C CA . PRO A 1 87 ? -9.534 -3.655 13.911 1.00 96.62 87 PRO A CA 1
ATOM 627 C C . PRO A 1 87 ? -8.745 -4.911 14.333 1.00 96.62 87 PRO A C 1
ATOM 629 O O . PRO A 1 87 ? -8.387 -5.069 15.496 1.00 96.62 87 PRO A O 1
ATOM 632 N N . ASP A 1 88 ? -8.586 -5.878 13.430 1.00 97.62 88 ASP A N 1
ATOM 633 C CA . ASP A 1 88 ? -7.872 -7.135 13.674 1.00 97.62 88 ASP A CA 1
ATOM 634 C C . ASP A 1 88 ? -6.509 -7.179 12.946 1.00 97.62 88 ASP A C 1
ATOM 636 O O . ASP A 1 88 ? -5.850 -8.230 12.932 1.00 97.62 88 ASP A O 1
ATOM 640 N N . LYS A 1 89 ? -6.112 -6.106 12.252 1.00 97.56 89 LYS A N 1
ATOM 641 C CA . LYS A 1 89 ? -4.923 -6.049 11.404 1.00 97.56 89 LYS A CA 1
ATOM 642 C C . LYS A 1 89 ? -4.224 -4.702 11.587 1.00 97.56 89 LYS A C 1
ATOM 644 O O . LYS A 1 89 ? -4.702 -3.720 11.041 1.00 97.56 89 LYS A O 1
ATOM 649 N N . PRO A 1 90 ? -3.025 -4.704 12.181 1.00 97.50 90 PRO A N 1
ATOM 650 C CA . PRO A 1 90 ? -2.359 -3.457 12.491 1.00 97.50 90 PRO A CA 1
ATOM 651 C C . PRO A 1 90 ? -1.961 -2.710 11.218 1.00 97.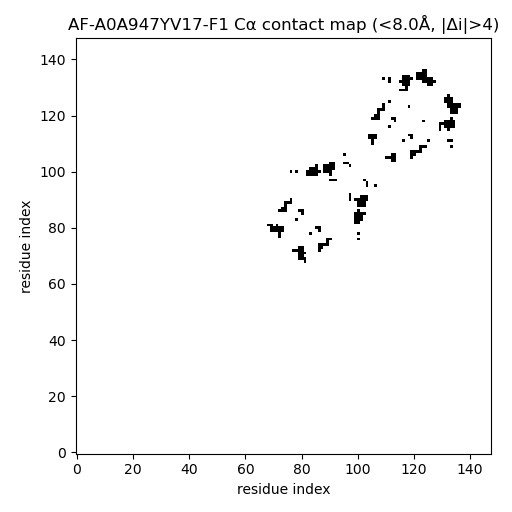50 90 PRO A C 1
ATOM 653 O O . PRO A 1 90 ? -1.400 -3.322 10.302 1.00 97.50 90 PRO A O 1
ATOM 656 N N . GLU A 1 91 ? -2.175 -1.399 11.232 1.00 97.75 91 GLU A N 1
ATOM 657 C CA . GLU A 1 91 ? -1.633 -0.422 10.286 1.00 97.75 91 GLU A CA 1
ATOM 658 C C . GLU A 1 91 ? -0.110 -0.559 10.091 1.00 97.75 91 GLU A C 1
ATOM 660 O O . GLU A 1 91 ? 0.656 -0.672 11.066 1.00 97.75 91 GLU A O 1
ATOM 665 N N . ASP A 1 92 ? 0.366 -0.481 8.844 1.00 95.38 92 ASP A N 1
ATOM 666 C CA . ASP A 1 92 ? 1.788 -0.425 8.513 1.00 95.38 92 ASP A CA 1
ATOM 667 C C . ASP A 1 92 ? 2.223 0.990 8.143 1.00 95.38 92 ASP A C 1
ATOM 669 O O . ASP A 1 92 ? 2.222 1.405 7.001 1.00 95.38 92 ASP A O 1
ATOM 673 N N . ARG A 1 93 ? 2.712 1.713 9.156 1.00 94.75 93 ARG A N 1
ATOM 674 C CA . ARG A 1 93 ? 3.139 3.116 9.037 1.00 94.75 93 ARG A CA 1
ATOM 675 C C . ARG A 1 93 ? 4.334 3.340 8.107 1.00 94.75 93 ARG A C 1
ATOM 677 O O . ARG A 1 93 ? 5.466 3.531 8.582 1.00 94.75 93 ARG A O 1
ATOM 684 N N . ASP A 1 94 ? 4.093 3.349 6.808 1.00 93.62 94 ASP A N 1
ATOM 685 C CA . ASP A 1 94 ? 5.085 3.532 5.756 1.00 93.62 94 ASP A CA 1
ATOM 686 C C . ASP A 1 94 ? 4.968 4.902 5.051 1.00 93.62 94 ASP A C 1
ATOM 688 O O . ASP A 1 94 ? 5.864 5.294 4.288 1.00 93.62 94 ASP A O 1
ATOM 692 N N . GLY A 1 95 ? 3.946 5.692 5.409 1.00 94.38 95 GLY A N 1
ATOM 693 C CA . GLY A 1 95 ? 3.667 7.012 4.853 1.00 94.38 95 GLY A CA 1
ATOM 694 C C . GLY A 1 95 ? 2.612 7.018 3.746 1.00 94.38 95 GLY A C 1
ATOM 695 O O . GLY A 1 95 ? 2.407 8.077 3.133 1.00 94.38 95 GLY A O 1
ATOM 696 N N . PHE A 1 96 ? 1.976 5.880 3.480 1.00 95.88 96 PHE A N 1
ATOM 697 C CA . PHE A 1 96 ? 0.817 5.729 2.616 1.00 95.88 96 PHE A CA 1
ATOM 698 C C . PHE A 1 96 ? -0.411 5.405 3.473 1.00 95.88 96 PHE A C 1
ATOM 700 O O . PHE A 1 96 ? -0.329 4.573 4.353 1.00 95.88 96 PHE A O 1
ATOM 707 N N . ASP A 1 97 ? -1.490 6.175 3.296 1.00 95.12 97 ASP A N 1
ATOM 708 C CA . ASP A 1 97 ? -2.810 6.003 3.932 1.00 95.12 97 ASP A CA 1
ATOM 709 C C . ASP A 1 97 ? -2.886 5.599 5.441 1.00 95.12 97 ASP A C 1
ATOM 711 O O . ASP A 1 97 ? -3.978 5.309 5.915 1.00 95.12 97 ASP A O 1
ATOM 715 N N . ASP A 1 98 ? -1.822 5.856 6.237 1.00 95.69 98 ASP A N 1
ATOM 716 C CA . ASP A 1 98 ? -1.589 5.536 7.677 1.00 95.69 98 ASP A CA 1
ATOM 717 C C . ASP A 1 98 ? -2.701 5.888 8.715 1.00 95.69 98 ASP A C 1
ATOM 719 O O . ASP A 1 98 ? -2.496 5.826 9.936 1.00 95.69 98 ASP A O 1
ATOM 723 N N . SER A 1 99 ? -3.815 6.483 8.292 1.00 95.88 99 SER A N 1
ATOM 724 C CA . SER A 1 99 ? -4.880 7.009 9.153 1.00 95.88 99 SER A CA 1
ATOM 725 C C . SER A 1 99 ? -6.166 6.194 9.125 1.00 95.88 99 SER A C 1
ATOM 727 O O . SER A 1 99 ? -7.076 6.535 9.890 1.00 95.88 99 SER A O 1
ATOM 729 N N . ASP A 1 100 ? -6.293 5.217 8.229 1.00 95.69 100 ASP A N 1
ATOM 730 C CA . ASP A 1 100 ? -7.502 4.405 8.126 1.00 95.69 100 ASP A CA 1
ATOM 731 C C . ASP A 1 100 ? -7.465 3.150 9.017 1.00 95.69 100 ASP A C 1
ATOM 733 O O . ASP A 1 100 ? -8.539 2.650 9.361 1.00 95.69 100 ASP A O 1
ATOM 737 N N . GLY A 1 101 ? -6.283 2.746 9.495 1.00 96.25 101 GLY A N 1
ATOM 738 C CA . GLY A 1 101 ? -6.092 1.589 10.372 1.00 96.25 101 GLY A CA 1
ATOM 739 C C . GLY A 1 101 ? -5.970 0.278 9.608 1.00 96.25 101 GLY A C 1
ATOM 740 O O . GLY A 1 101 ? -6.049 -0.794 10.194 1.00 96.25 101 GLY A O 1
ATOM 741 N N . CYS A 1 102 ? -5.822 0.328 8.288 1.00 97.94 102 CYS A N 1
ATOM 742 C CA . CYS A 1 102 ? -5.681 -0.847 7.455 1.00 97.94 102 CYS A CA 1
ATOM 743 C C . CYS A 1 102 ? -4.272 -0.923 6.876 1.00 97.94 102 CYS A C 1
ATOM 745 O O . CYS A 1 102 ? -3.808 0.039 6.293 1.00 97.94 102 CYS A O 1
ATOM 747 N N . PRO A 1 103 ? -3.619 -2.098 6.910 1.00 97.69 103 PRO A N 1
ATOM 748 C CA . PRO A 1 103 ? -2.319 -2.227 6.281 1.00 97.69 103 PRO A CA 1
ATOM 749 C C . PRO A 1 103 ? -2.415 -2.165 4.752 1.00 97.69 103 PRO A C 1
ATOM 751 O O . PRO A 1 103 ? -3.162 -2.949 4.137 1.00 97.69 103 PRO A O 1
ATOM 754 N N . ASP A 1 104 ? -1.580 -1.329 4.152 1.00 96.81 104 ASP A N 1
ATOM 755 C CA . ASP A 1 104 ? -1.447 -1.115 2.720 1.00 96.81 104 ASP A CA 1
ATOM 756 C C . ASP A 1 104 ? -0.251 -1.908 2.177 1.00 96.81 104 ASP A C 1
ATOM 758 O O . ASP A 1 104 ? 0.897 -1.495 2.186 1.00 96.81 104 ASP A O 1
ATOM 762 N N . LEU A 1 105 ? -0.530 -3.128 1.702 1.00 97.12 105 LEU A N 1
ATOM 763 C CA . LEU A 1 105 ? 0.516 -4.062 1.249 1.00 97.12 105 LEU A CA 1
ATOM 764 C C . LEU A 1 105 ? 0.930 -3.894 -0.227 1.00 97.12 105 LEU A C 1
ATOM 766 O O . LEU A 1 105 ? 1.775 -4.665 -0.699 1.00 97.12 105 LEU A O 1
ATOM 770 N N . ASP A 1 106 ? 0.250 -3.010 -0.960 1.00 97.56 106 ASP A N 1
ATOM 771 C CA . ASP A 1 106 ? 0.485 -2.650 -2.369 1.00 97.56 106 ASP A CA 1
ATOM 772 C C . ASP A 1 106 ? -0.062 -1.229 -2.594 1.00 97.56 106 ASP A C 1
ATOM 774 O O . ASP A 1 106 ? -1.179 -1.048 -3.098 1.00 97.56 106 ASP A O 1
ATOM 778 N N . ASN A 1 107 ? 0.709 -0.232 -2.154 1.00 97.50 107 ASN A N 1
ATOM 779 C CA . ASN A 1 107 ? 0.305 1.177 -2.081 1.00 97.50 107 ASN A CA 1
ATOM 780 C C . ASN A 1 107 ? -0.206 1.722 -3.419 1.00 97.50 107 ASN A C 1
ATOM 782 O O . ASN A 1 107 ? -1.204 2.447 -3.502 1.00 97.50 107 ASN A O 1
ATOM 786 N N . ASP A 1 108 ? 0.466 1.387 -4.519 1.00 97.31 108 ASP A N 1
ATOM 787 C CA . ASP A 1 108 ? 0.045 1.857 -5.830 1.00 97.31 108 ASP A CA 1
ATOM 788 C C . ASP A 1 108 ? -0.963 0.940 -6.530 1.00 97.31 108 ASP A C 1
ATOM 790 O O . ASP A 1 108 ? -1.604 1.385 -7.492 1.00 97.31 108 ASP A O 1
ATOM 794 N N . GLY A 1 109 ? -1.180 -0.283 -6.050 1.00 96.81 109 GLY A N 1
ATOM 795 C CA . GLY A 1 109 ? -2.167 -1.228 -6.554 1.00 96.81 109 GLY A CA 1
ATOM 796 C C . GLY A 1 109 ? -1.832 -1.775 -7.943 1.00 96.81 109 GLY A C 1
ATOM 797 O O . GLY A 1 109 ? -2.741 -1.874 -8.788 1.00 96.81 109 GLY A O 1
ATOM 798 N N . ASP A 1 110 ? -0.557 -1.998 -8.261 1.00 97.75 110 ASP A N 1
ATOM 799 C CA . ASP A 1 110 ? -0.117 -2.627 -9.514 1.00 97.75 110 ASP A CA 1
ATOM 800 C C . ASP A 1 110 ? -0.045 -4.168 -9.449 1.00 97.75 110 ASP A C 1
ATOM 802 O O . ASP A 1 110 ? 0.061 -4.839 -10.487 1.00 97.75 110 ASP A O 1
ATOM 806 N N . GLY A 1 111 ? -0.229 -4.738 -8.254 1.00 97.12 111 GLY A N 1
ATOM 807 C CA . GLY A 1 111 ? -0.190 -6.170 -7.979 1.00 97.12 111 GLY A CA 1
ATOM 808 C C . GLY A 1 111 ? 1.179 -6.687 -7.532 1.00 97.12 111 GLY A C 1
ATOM 809 O O . GLY A 1 111 ? 1.372 -7.913 -7.497 1.00 97.12 111 GLY A O 1
ATOM 810 N N . ILE A 1 112 ? 2.128 -5.802 -7.227 1.00 98.06 112 ILE A N 1
ATOM 811 C CA . ILE A 1 112 ? 3.438 -6.109 -6.654 1.00 98.06 112 ILE A CA 1
ATOM 812 C C . ILE A 1 112 ? 3.461 -5.572 -5.218 1.00 98.06 112 ILE A C 1
ATOM 814 O O . ILE A 1 112 ? 3.265 -4.387 -5.015 1.00 98.06 112 ILE A O 1
ATOM 818 N N . PRO A 1 113 ? 3.720 -6.417 -4.204 1.00 97.88 113 PRO A N 1
ATOM 819 C CA . PRO A 1 113 ? 3.757 -5.934 -2.828 1.00 97.88 113 PRO A CA 1
ATOM 820 C C . PRO A 1 113 ? 4.871 -4.908 -2.604 1.00 97.88 113 PRO A C 1
ATOM 822 O O . PRO A 1 113 ? 5.970 -5.112 -3.130 1.00 97.88 113 PRO A O 1
ATOM 825 N N . ASP A 1 114 ? 4.675 -3.925 -1.721 1.00 97.56 114 ASP A N 1
ATOM 826 C CA . ASP A 1 114 ? 5.650 -2.839 -1.482 1.00 97.56 114 ASP A CA 1
ATOM 827 C C . ASP A 1 114 ? 7.045 -3.350 -1.085 1.00 97.56 114 ASP A C 1
ATOM 829 O O . ASP A 1 114 ? 8.081 -2.787 -1.437 1.00 97.56 114 ASP A O 1
ATOM 833 N N . THR A 1 115 ? 7.104 -4.502 -0.409 1.00 97.00 115 THR A N 1
ATOM 834 C CA . THR A 1 115 ? 8.365 -5.181 -0.039 1.00 97.00 115 THR A CA 1
ATOM 835 C C . THR A 1 115 ? 9.198 -5.688 -1.234 1.00 97.00 115 THR A C 1
ATOM 837 O O . THR A 1 115 ? 10.415 -5.919 -1.115 1.00 97.00 115 THR A O 1
ATOM 840 N N . ASP A 1 116 ? 8.562 -5.868 -2.391 1.00 97.81 116 ASP A N 1
ATOM 841 C CA . ASP A 1 116 ? 9.151 -6.324 -3.650 1.00 97.81 116 ASP A CA 1
ATOM 842 C C . ASP A 1 116 ? 9.038 -5.300 -4.791 1.00 97.81 116 ASP A C 1
ATOM 844 O O . ASP A 1 116 ? 9.595 -5.544 -5.873 1.00 97.81 116 ASP A O 1
ATOM 848 N N . ASP A 1 117 ? 8.403 -4.156 -4.541 1.00 97.88 117 ASP A N 1
ATOM 849 C CA . ASP A 1 117 ? 8.307 -3.030 -5.459 1.00 97.88 117 ASP A CA 1
ATOM 850 C C . ASP A 1 117 ? 9.504 -2.073 -5.307 1.00 97.88 117 ASP A C 1
ATOM 852 O O . ASP A 1 117 ? 9.877 -1.638 -4.216 1.00 97.88 117 ASP A O 1
ATOM 856 N N . ALA A 1 118 ? 10.166 -1.746 -6.417 1.00 98.00 118 ALA A N 1
ATOM 857 C CA . ALA A 1 118 ? 11.227 -0.739 -6.432 1.00 98.00 118 ALA A CA 1
ATOM 858 C C . ALA A 1 118 ? 10.691 0.703 -6.460 1.00 98.00 118 ALA A C 1
ATOM 860 O O . ALA A 1 118 ? 11.451 1.644 -6.210 1.00 98.00 118 ALA A O 1
ATOM 861 N N . CYS A 1 119 ? 9.413 0.866 -6.777 1.00 97.69 119 CYS A N 1
ATOM 862 C CA . CYS A 1 119 ? 8.660 2.100 -6.863 1.00 97.69 119 CYS A CA 1
ATOM 863 C C . CYS A 1 119 ? 7.283 1.971 -6.160 1.00 97.69 119 CYS A C 1
ATOM 865 O O . CYS A 1 119 ? 6.288 2.241 -6.819 1.00 97.69 119 CYS A O 1
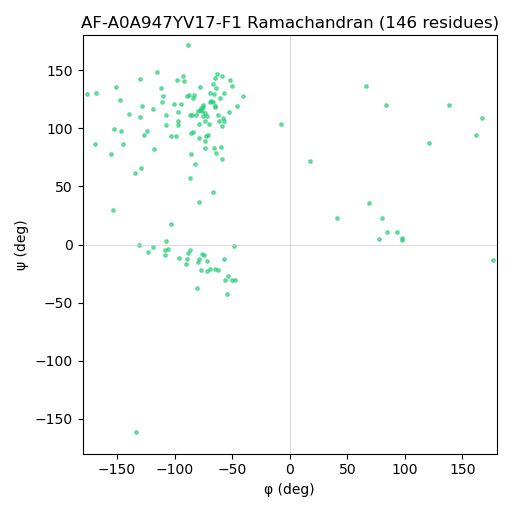ATOM 867 N N . PRO A 1 120 ? 7.217 1.711 -4.832 1.00 97.38 120 PRO A N 1
ATOM 868 C CA . PRO A 1 120 ? 5.977 1.374 -4.095 1.00 97.38 120 PRO A CA 1
ATOM 869 C C . PRO A 1 120 ? 4.779 2.310 -4.321 1.00 97.38 120 PRO A C 1
ATOM 871 O O . PRO A 1 120 ? 3.625 1.922 -4.273 1.00 97.38 120 PRO A O 1
ATOM 874 N N . ASN A 1 121 ? 5.058 3.586 -4.591 1.00 96.81 121 ASN A N 1
ATOM 875 C CA . ASN A 1 121 ? 4.040 4.624 -4.740 1.00 96.81 121 ASN A CA 1
ATOM 876 C C . ASN A 1 121 ? 3.777 4.995 -6.213 1.00 96.81 121 ASN A C 1
ATOM 878 O O . ASN A 1 121 ? 3.335 6.114 -6.501 1.00 96.81 121 ASN A O 1
ATOM 882 N N . THR A 1 122 ? 4.168 4.176 -7.195 1.00 96.69 122 THR A N 1
ATOM 883 C CA . THR A 1 122 ? 4.049 4.514 -8.623 1.00 96.69 122 THR A CA 1
ATOM 884 C C . THR A 1 122 ? 3.922 3.283 -9.515 1.00 96.69 122 THR A C 1
ATOM 886 O O . THR A 1 122 ? 4.936 2.769 -9.984 1.00 96.69 122 THR A O 1
ATOM 889 N N . LYS A 1 123 ? 2.672 2.981 -9.905 1.00 97.19 123 LYS A N 1
ATOM 890 C CA . LYS A 1 123 ? 2.314 1.799 -10.704 1.00 97.19 123 LYS A CA 1
ATOM 891 C C . LYS A 1 123 ? 3.310 1.491 -11.818 1.00 97.19 123 LYS A C 1
ATOM 893 O O . LYS A 1 123 ? 3.537 2.326 -12.714 1.00 97.19 123 LYS A O 1
ATOM 898 N N . GLY A 1 124 ? 3.775 0.252 -11.856 1.00 96.44 124 GLY A N 1
ATOM 899 C CA . GLY A 1 124 ? 4.619 -0.265 -12.914 1.00 96.44 124 GLY A CA 1
ATOM 900 C C . GLY A 1 124 ? 4.176 -1.622 -13.434 1.00 96.44 124 GLY A C 1
ATOM 901 O O . GLY A 1 124 ? 3.022 -2.031 -13.369 1.00 96.44 124 GLY A O 1
ATOM 902 N N . GLU A 1 125 ? 5.116 -2.281 -14.103 1.00 96.56 125 GLU A N 1
ATOM 903 C CA . GLU A 1 125 ? 4.937 -3.645 -14.584 1.00 96.56 125 GLU A CA 1
ATOM 904 C C . GLU A 1 125 ? 5.930 -4.554 -13.864 1.00 96.56 125 GLU A C 1
ATOM 906 O O . GLU A 1 125 ? 7.069 -4.170 -13.566 1.00 96.56 125 GLU A O 1
ATOM 911 N N . LYS A 1 126 ? 5.531 -5.810 -13.660 1.00 97.31 126 LYS A N 1
ATOM 912 C CA . LYS A 1 126 ? 6.411 -6.831 -13.094 1.00 97.31 126 LYS A CA 1
ATOM 913 C C . LYS A 1 126 ? 7.678 -6.998 -13.932 1.00 97.31 126 LYS A C 1
ATOM 915 O O . LYS A 1 126 ? 7.625 -7.220 -15.143 1.00 97.31 126 LYS A O 1
ATOM 920 N N . ASN A 1 127 ? 8.832 -6.967 -13.272 1.00 96.50 127 ASN A N 1
ATOM 921 C CA . ASN A 1 127 ? 10.142 -7.134 -13.888 1.00 96.50 127 ASN A CA 1
ATOM 922 C C . ASN A 1 127 ? 10.970 -8.174 -13.127 1.00 96.50 127 ASN A C 1
ATOM 924 O O . ASN A 1 127 ? 10.968 -8.222 -11.904 1.00 96.50 127 ASN A O 1
ATOM 928 N N . ASN A 1 128 ? 11.745 -8.982 -13.851 1.00 96.50 128 ASN A N 1
ATOM 929 C CA . ASN A 1 128 ? 12.653 -9.953 -13.229 1.00 96.50 128 ASN A CA 1
ATOM 930 C C . ASN A 1 128 ? 13.836 -9.282 -12.506 1.00 96.50 128 ASN A C 1
ATOM 932 O O . ASN A 1 128 ? 14.491 -9.900 -11.673 1.00 96.50 128 ASN A O 1
ATOM 936 N N . ASP A 1 129 ? 14.149 -8.036 -12.858 1.00 96.62 129 ASP A N 1
ATOM 937 C CA . ASP A 1 129 ? 15.147 -7.223 -12.176 1.00 96.62 129 ASP A CA 1
ATOM 938 C C . ASP A 1 129 ? 14.495 -6.495 -10.997 1.00 96.62 129 ASP A C 1
ATOM 940 O O . ASP A 1 129 ? 13.711 -5.571 -11.212 1.00 96.62 129 ASP A O 1
ATOM 944 N N . LYS A 1 130 ? 14.851 -6.877 -9.759 1.00 96.81 130 LYS A N 1
ATOM 945 C CA . LYS A 1 130 ? 14.283 -6.300 -8.526 1.00 96.81 130 LYS A CA 1
ATOM 946 C C . LYS A 1 130 ? 14.390 -4.774 -8.478 1.00 96.81 130 LYS A C 1
ATOM 948 O O . LYS A 1 130 ? 13.545 -4.139 -7.880 1.00 96.81 130 LYS A O 1
ATOM 953 N N . ARG A 1 131 ? 15.374 -4.158 -9.145 1.00 96.44 131 ARG A N 1
ATOM 954 C CA . ARG A 1 131 ? 15.534 -2.689 -9.179 1.00 96.44 131 ARG A CA 1
ATOM 955 C C . ARG A 1 131 ? 14.549 -1.970 -10.103 1.00 96.44 131 ARG A C 1
ATOM 957 O O . ARG A 1 131 ? 14.584 -0.746 -10.186 1.00 96.44 131 ARG A O 1
ATOM 964 N N . ARG A 1 132 ? 13.783 -2.720 -10.891 1.00 96.50 132 ARG A N 1
ATOM 965 C CA . ARG A 1 132 ? 12.828 -2.214 -11.884 1.00 96.50 132 ARG A CA 1
ATOM 966 C C . ARG A 1 132 ? 11.459 -2.877 -11.762 1.00 96.50 132 ARG A C 1
ATOM 968 O O . ARG A 1 132 ? 10.598 -2.591 -12.587 1.00 96.50 132 ARG A O 1
ATOM 975 N N . ASN A 1 133 ? 11.294 -3.799 -10.818 1.00 97.75 133 ASN A N 1
ATOM 976 C CA . ASN A 1 133 ? 10.027 -4.458 -10.555 1.00 97.75 133 ASN A CA 1
ATOM 977 C C . ASN A 1 133 ? 9.065 -3.420 -9.971 1.00 97.75 133 ASN A C 1
ATOM 979 O O . ASN A 1 133 ? 9.462 -2.764 -9.016 1.00 97.75 133 ASN A O 1
ATOM 983 N N . GLY A 1 134 ? 7.905 -3.221 -10.603 1.00 97.25 134 GLY A N 1
ATOM 984 C CA . GLY A 1 134 ? 6.909 -2.224 -10.176 1.00 97.25 134 GLY A CA 1
ATOM 985 C C . GLY A 1 134 ? 7.235 -0.775 -10.538 1.00 97.25 134 GLY A C 1
ATOM 986 O O . GLY A 1 134 ? 6.472 0.145 -10.302 1.00 97.25 134 GLY A O 1
ATOM 987 N N . CYS A 1 135 ? 8.322 -0.533 -11.278 1.00 97.88 135 CYS A N 1
ATOM 988 C CA . CYS A 1 135 ? 8.633 0.812 -11.759 1.00 97.88 135 CYS A CA 1
ATOM 989 C C . CYS A 1 135 ? 8.077 1.090 -13.167 1.00 97.88 135 CYS A C 1
ATOM 991 O O . CYS A 1 135 ? 8.145 0.228 -14.056 1.00 97.88 135 CYS A O 1
ATOM 993 N N . PRO A 1 136 ? 7.644 2.332 -13.453 1.00 95.25 136 PRO A N 1
ATOM 994 C CA . PRO A 1 136 ? 7.183 2.714 -14.778 1.00 95.25 136 PRO A CA 1
ATOM 995 C C . PRO A 1 136 ? 8.311 2.618 -15.810 1.00 95.25 136 PRO A C 1
ATOM 997 O O . PRO A 1 136 ? 9.431 3.113 -15.627 1.00 95.25 136 PRO A O 1
ATOM 1000 N N . VAL A 1 137 ? 8.002 2.034 -16.969 1.00 89.69 137 VAL A N 1
ATOM 1001 C CA . VAL A 1 137 ? 8.927 2.021 -18.103 1.00 89.69 137 VAL A CA 1
ATOM 1002 C C . VAL A 1 137 ? 9.052 3.425 -18.692 1.00 89.69 137 VAL A C 1
ATOM 1004 O O . VAL A 1 137 ? 8.200 3.897 -19.445 1.00 89.69 137 VAL A O 1
ATOM 1007 N N . MET A 1 138 ? 10.164 4.098 -18.392 1.00 80.06 138 MET A N 1
ATOM 1008 C CA . MET A 1 138 ? 10.555 5.349 -19.047 1.00 80.06 138 MET A CA 1
ATOM 1009 C C . MET A 1 138 ? 10.858 5.086 -20.531 1.00 80.06 138 MET A C 1
ATOM 1011 O O . MET A 1 138 ? 12.006 4.903 -20.942 1.00 80.06 138 MET A O 1
ATOM 1015 N N . ARG A 1 139 ? 9.818 5.048 -21.370 1.00 76.12 139 ARG A N 1
ATOM 1016 C CA . ARG A 1 139 ? 9.965 5.000 -22.827 1.00 76.12 139 ARG A CA 1
ATOM 1017 C C . ARG A 1 139 ? 10.398 6.382 -23.297 1.00 76.12 139 ARG A C 1
ATOM 1019 O O . ARG A 1 139 ? 9.560 7.219 -23.611 1.00 76.12 139 ARG A O 1
ATOM 1026 N N . MET A 1 140 ? 11.706 6.619 -23.348 1.00 68.75 140 MET A N 1
ATOM 1027 C CA . MET A 1 140 ? 12.279 7.784 -24.029 1.00 68.75 140 MET A CA 1
ATOM 1028 C C . MET A 1 140 ? 11.723 7.828 -25.469 1.00 68.75 140 MET A C 1
ATOM 1030 O O . MET A 1 140 ? 12.013 6.914 -26.252 1.00 68.75 140 MET A O 1
ATOM 1034 N N . PRO A 1 141 ? 10.910 8.831 -25.852 1.00 59.97 141 PRO A N 1
ATOM 1035 C CA . PRO A 1 141 ? 10.399 8.927 -27.213 1.00 59.97 141 PRO A CA 1
ATOM 1036 C C . PRO A 1 141 ? 11.560 9.314 -28.141 1.00 59.97 141 PRO A C 1
ATOM 1038 O O . PRO A 1 141 ? 11.893 10.487 -28.262 1.00 59.97 141 PRO A O 1
ATOM 1041 N N . GLY A 1 142 ? 12.231 8.339 -28.770 1.00 61.88 142 GLY A N 1
ATOM 1042 C CA . GLY A 1 142 ? 13.350 8.675 -29.663 1.00 61.88 142 GLY A CA 1
ATOM 1043 C C . GLY A 1 142 ? 14.158 7.553 -30.316 1.00 61.88 142 GLY A C 1
ATOM 1044 O O . GLY A 1 142 ? 14.876 7.838 -31.269 1.00 61.88 142 GLY A O 1
ATOM 1045 N N . GLN A 1 143 ? 14.053 6.287 -29.903 1.00 63.34 143 GLN A N 1
ATOM 1046 C CA . GLN A 1 143 ? 14.754 5.201 -30.610 1.00 63.34 143 GLN A CA 1
ATOM 1047 C C . GLN A 1 143 ? 13.964 4.733 -31.840 1.00 63.34 143 GLN A C 1
ATOM 1049 O O . GLN A 1 143 ? 13.443 3.624 -31.895 1.00 63.34 143 GLN A O 1
ATOM 1054 N N . GLN A 1 144 ? 13.881 5.592 -32.860 1.00 57.16 144 GLN A N 1
ATOM 1055 C CA . GLN A 1 144 ? 13.680 5.102 -34.220 1.00 57.16 144 GLN A CA 1
ATOM 1056 C C . GLN A 1 144 ? 15.003 4.491 -34.678 1.00 57.16 144 GLN A C 1
ATOM 1058 O O . GLN A 1 144 ? 15.975 5.202 -34.934 1.00 57.16 144 GLN A O 1
ATOM 1063 N N . ILE A 1 145 ? 15.052 3.163 -34.741 1.00 62.19 145 ILE A N 1
ATOM 1064 C CA . ILE A 1 145 ? 16.177 2.432 -35.318 1.00 62.19 145 ILE A CA 1
ATOM 1065 C C . ILE A 1 145 ? 16.270 2.850 -36.791 1.00 62.19 145 ILE A C 1
ATOM 1067 O O . ILE A 1 145 ? 15.435 2.462 -37.606 1.00 62.19 145 ILE A O 1
ATOM 1071 N N . ARG A 1 146 ? 17.265 3.673 -37.142 1.00 67.62 146 ARG A N 1
ATOM 1072 C CA . ARG A 1 146 ? 17.642 3.889 -38.542 1.00 67.62 146 ARG A CA 1
ATOM 1073 C C . ARG A 1 146 ? 18.345 2.628 -39.025 1.00 67.62 146 ARG A C 1
ATOM 1075 O O . ARG A 1 146 ? 19.547 2.476 -38.832 1.00 67.62 146 ARG A O 1
ATOM 1082 N N . VAL A 1 147 ? 17.587 1.717 -39.623 1.00 69.94 147 VAL A N 1
ATOM 1083 C CA . VAL A 1 147 ? 18.169 0.646 -40.436 1.00 69.94 147 VAL A CA 1
ATOM 1084 C C . VAL A 1 147 ? 18.821 1.331 -41.644 1.00 69.94 147 VAL A C 1
ATOM 1086 O O . VAL A 1 147 ? 18.141 2.080 -42.346 1.00 69.94 147 VAL A O 1
ATOM 1089 N N . SER A 1 148 ? 20.141 1.180 -41.794 1.00 71.19 148 SER A N 1
ATOM 1090 C CA . SER A 1 148 ? 20.928 1.704 -42.927 1.00 71.19 148 SER A CA 1
ATOM 1091 C C . SER A 1 148 ? 21.175 0.610 -43.951 1.00 71.19 148 SER A C 1
ATOM 1093 O O . SER A 1 148 ? 21.331 -0.551 -43.509 1.00 71.19 148 SER A O 1
#